Protein AF-A0A2D4L3D6-F1 (afdb_monomer)

Radius of gyration: 31.42 Å; Cα contacts (8 Å, |Δi|>4): 115; chains: 1; bounding box: 73×52×78 Å

pLDDT: mean 76.71, std 18.35, range [36.59, 97.62]

Secondary structure (DSSP, 8-state):
-PBP--SSS---SBPPTTSSS-TTTGGG-TTSSEEE---B-TTT-PBP-SEEEPPSSTT-----HHHHHHHHHHHHHHHHHS---HHHHHHHHHHHHHHTTT--S----------------------------GGGS----S-------------TTTTTT---HHHHHHHT-

Solvent-accessible surface area (backbone atoms only — not comparable to full-atom values): 11563 Å² total; per-residue (Å²): 131,60,54,19,68,51,84,93,53,93,39,85,48,55,36,41,90,99,47,63,29,16,75,88,52,32,74,77,42,86,85,45,67,46,40,66,14,66,50,61,40,90,89,75,68,46,61,42,84,49,48,7,60,55,59,94,56,92,83,64,88,29,43,18,75,70,54,40,53,49,48,52,54,53,53,54,54,50,57,62,66,75,54,83,46,68,64,62,58,48,49,53,52,52,52,54,55,57,69,58,70,80,64,82,83,82,82,85,86,85,84,88,84,91,83,82,91,79,88,80,84,88,86,90,78,95,67,96,66,80,82,81,56,84,79,76,75,68,78,74,77,93,77,80,82,70,83,73,75,80,74,85,70,72,63,90,60,79,57,70,91,66,73,52,75,68,57,51,58,63,75,75,109

Sequence (173 aa):
TLSCAFAHRPCSQPRLEGLEFCIKHILEDRNAPFKQCSYISTKNGRRCPNAAPKPEKKDGVSFCAEHARRNVLALQAQMKKSNPSPVRESLLCQLSSYAKTEQGSQTAENNRSEGSRILDEESWSDEDQEPLTVDQTWRGDPDSEADSIDSDQEDPLKHAGVYTAEEVALIMR

Mean predicted aligned error: 20.91 Å

InterPro domains:
  IPR025927 KANL2-like, probable zinc-finger domain [PF13891] (4-68)
  IPR026316 KAT8 regulatory NSL complex subunit 2 [PTHR13453] (88-173)

Organism: NCBI:txid1970185

Structure (mmCIF, N/CA/C/O backbone):
data_AF-A0A2D4L3D6-F1
#
_entry.id   AF-A0A2D4L3D6-F1
#
loop_
_atom_site.group_PDB
_atom_site.id
_atom_site.type_symbol
_atom_site.label_atom_id
_atom_site.label_alt_id
_atom_site.label_comp_id
_atom_site.label_asym_id
_atom_site.label_entity_id
_atom_site.label_seq_id
_atom_site.pdbx_PDB_ins_code
_atom_site.Cartn_x
_atom_site.Cartn_y
_atom_site.Cartn_z
_atom_site.occupancy
_atom_site.B_iso_or_equiv
_atom_site.auth_seq_id
_atom_site.auth_comp_id
_atom_site.auth_asym_id
_atom_site.auth_atom_id
_atom_site.pdbx_PDB_model_num
ATOM 1 N N . THR A 1 1 ? 8.789 -17.225 -12.036 1.00 68.00 1 THR A N 1
ATOM 2 C CA . THR A 1 1 ? 8.223 -15.858 -12.057 1.00 68.00 1 THR A CA 1
ATOM 3 C C . THR A 1 1 ? 9.202 -14.938 -12.761 1.00 68.00 1 THR A C 1
ATOM 5 O O . THR A 1 1 ? 10.399 -15.072 -12.545 1.00 68.00 1 THR A O 1
ATOM 8 N N . LEU A 1 2 ? 8.730 -14.070 -13.658 1.00 89.19 2 LEU A N 1
ATOM 9 C CA . LEU A 1 2 ? 9.593 -13.123 -14.379 1.00 89.19 2 LEU A CA 1
ATOM 10 C C . LEU A 1 2 ? 10.055 -11.990 -13.443 1.00 89.19 2 LEU A C 1
ATOM 12 O O . LEU A 1 2 ? 9.326 -11.607 -12.525 1.00 89.19 2 LEU A O 1
ATOM 16 N N . SER A 1 3 ? 11.260 -11.460 -13.669 1.00 94.88 3 SER A N 1
ATOM 17 C CA . SER A 1 3 ? 11.852 -10.365 -12.887 1.00 94.88 3 SER A CA 1
ATOM 18 C C . SER A 1 3 ? 11.413 -8.988 -13.391 1.00 94.88 3 SER A C 1
ATOM 20 O O . SER A 1 3 ? 11.169 -8.791 -14.580 1.00 94.88 3 SER A O 1
ATOM 22 N N . CYS A 1 4 ? 11.298 -8.020 -12.485 1.00 96.44 4 CYS A N 1
ATOM 23 C CA . CYS A 1 4 ? 10.856 -6.651 -12.763 1.00 96.44 4 CYS A CA 1
ATOM 24 C C . CYS A 1 4 ? 11.637 -5.962 -13.903 1.00 96.44 4 CYS A C 1
ATOM 26 O O . CYS A 1 4 ? 12.862 -5.868 -13.855 1.00 96.44 4 CYS A O 1
ATOM 28 N N . ALA A 1 5 ? 10.923 -5.368 -14.865 1.00 95.00 5 ALA A N 1
ATOM 29 C CA . ALA A 1 5 ? 11.475 -4.670 -16.033 1.00 95.00 5 ALA A CA 1
ATOM 30 C C . ALA A 1 5 ? 11.951 -3.223 -15.756 1.00 95.00 5 ALA A C 1
ATOM 32 O O . ALA A 1 5 ? 11.823 -2.341 -16.603 1.00 95.00 5 ALA A O 1
ATOM 33 N N . PHE A 1 6 ? 12.469 -2.931 -14.559 1.00 95.31 6 PHE A N 1
ATOM 34 C CA . PHE A 1 6 ? 12.881 -1.564 -14.216 1.00 95.31 6 PHE A CA 1
ATOM 35 C C . PHE A 1 6 ? 14.175 -1.175 -14.951 1.00 95.31 6 PHE A C 1
ATOM 37 O O . PHE A 1 6 ? 15.199 -1.835 -14.796 1.00 95.31 6 PHE A O 1
ATOM 44 N N . ALA A 1 7 ? 14.130 -0.100 -15.744 1.00 91.06 7 ALA A N 1
ATOM 45 C CA . ALA A 1 7 ? 15.203 0.251 -16.680 1.00 91.06 7 ALA A CA 1
ATOM 46 C C . ALA A 1 7 ? 16.418 0.931 -16.026 1.00 91.06 7 ALA A C 1
ATOM 48 O O . ALA A 1 7 ? 17.540 0.770 -16.499 1.00 91.06 7 ALA A O 1
ATOM 49 N N . HIS A 1 8 ? 16.225 1.687 -14.938 1.00 91.44 8 HIS A N 1
ATOM 50 C CA . HIS A 1 8 ? 17.324 2.448 -14.330 1.00 91.44 8 HIS A CA 1
ATOM 51 C C . HIS A 1 8 ? 18.315 1.563 -13.571 1.00 91.44 8 HIS A C 1
ATOM 53 O O . HIS A 1 8 ? 19.502 1.886 -13.518 1.00 91.44 8 HIS A O 1
ATOM 59 N N . ARG A 1 9 ? 17.840 0.477 -12.947 1.00 93.44 9 ARG A N 1
ATOM 60 C CA . ARG A 1 9 ? 18.672 -0.503 -12.235 1.00 93.44 9 ARG A CA 1
ATOM 61 C C . ARG A 1 9 ? 18.044 -1.897 -12.282 1.00 93.44 9 ARG A C 1
ATOM 63 O O . ARG A 1 9 ? 16.824 -2.001 -12.162 1.00 93.44 9 ARG A O 1
ATOM 70 N N . PRO A 1 10 ? 18.854 -2.968 -12.364 1.00 92.31 10 PRO A N 1
ATOM 71 C CA . PRO A 1 10 ? 18.331 -4.327 -12.361 1.00 92.31 10 PRO A CA 1
ATOM 72 C C . PRO A 1 10 ? 17.581 -4.608 -11.054 1.00 92.31 10 PRO A C 1
ATOM 74 O O . PRO A 1 10 ? 18.107 -4.412 -9.958 1.00 92.31 10 PRO A O 1
ATOM 77 N N . CYS A 1 11 ? 16.338 -5.073 -11.175 1.00 95.62 11 CYS A N 1
ATOM 78 C CA . CYS A 1 11 ? 15.488 -5.426 -10.047 1.00 95.62 11 CYS A CA 1
ATOM 79 C C . CYS A 1 11 ? 15.115 -6.911 -10.127 1.00 95.62 11 CYS A C 1
ATOM 81 O O . CYS A 1 11 ? 14.404 -7.334 -11.032 1.00 95.62 11 CYS A O 1
ATOM 83 N N . SER A 1 12 ? 15.568 -7.705 -9.155 1.00 95.25 12 SER A N 1
ATOM 84 C CA . SER A 1 12 ? 15.294 -9.149 -9.073 1.00 95.25 12 SER A CA 1
ATOM 85 C C . SER A 1 12 ? 13.926 -9.492 -8.473 1.00 95.25 12 SER A C 1
ATOM 87 O O . SER A 1 12 ? 13.588 -10.664 -8.337 1.00 95.25 12 SER A O 1
ATOM 89 N N . GLN A 1 13 ? 13.131 -8.486 -8.096 1.00 96.00 13 GLN A N 1
ATOM 90 C CA . GLN A 1 13 ? 11.808 -8.707 -7.515 1.00 96.00 13 GLN A CA 1
ATOM 91 C C . GLN A 1 13 ? 10.841 -9.280 -8.557 1.00 96.00 13 GLN A C 1
ATOM 93 O O . GLN A 1 13 ? 10.914 -8.891 -9.729 1.00 96.00 13 GLN A O 1
ATOM 98 N N . PRO A 1 14 ? 9.916 -10.161 -8.141 1.00 96.19 14 PRO A N 1
ATOM 99 C CA . PRO A 1 14 ? 8.944 -10.746 -9.048 1.00 96.19 14 PRO A CA 1
ATOM 100 C C . PRO A 1 14 ? 8.000 -9.673 -9.596 1.00 96.19 14 PRO A C 1
ATOM 102 O O . PRO A 1 14 ? 7.611 -8.736 -8.889 1.00 96.19 14 PRO A O 1
ATOM 105 N N . ARG A 1 15 ? 7.633 -9.826 -10.867 1.00 95.62 15 ARG A N 1
ATOM 106 C CA . ARG A 1 15 ? 6.566 -9.045 -11.494 1.00 95.62 15 ARG A CA 1
ATOM 107 C C . ARG A 1 15 ? 5.217 -9.340 -10.848 1.00 95.62 15 ARG A C 1
ATOM 109 O O . ARG A 1 15 ? 4.973 -10.458 -10.393 1.00 95.62 15 ARG A O 1
ATOM 116 N N . LEU A 1 16 ? 4.354 -8.329 -10.829 1.00 93.56 16 LEU A N 1
ATOM 117 C CA . LEU A 1 16 ? 2.936 -8.527 -10.552 1.00 93.56 16 LEU A CA 1
ATOM 118 C C . LEU A 1 16 ? 2.273 -9.238 -11.739 1.00 93.56 16 LEU A C 1
ATOM 120 O O . LEU A 1 16 ? 2.719 -9.118 -12.878 1.00 93.56 16 LEU A O 1
ATOM 124 N N . GLU A 1 17 ? 1.221 -9.999 -11.468 1.00 92.50 17 GLU A N 1
ATOM 125 C CA . GLU A 1 17 ? 0.523 -10.766 -12.497 1.00 92.50 17 GLU A CA 1
ATOM 126 C C . GLU A 1 17 ? -0.074 -9.841 -13.569 1.00 92.50 17 GLU A C 1
ATOM 128 O O . GLU A 1 17 ? -0.713 -8.838 -13.251 1.00 92.50 17 GLU A O 1
ATOM 133 N N . GLY A 1 18 ? 0.200 -10.143 -14.843 1.00 91.62 18 GLY A N 1
ATOM 134 C CA . GLY A 1 18 ? -0.220 -9.323 -15.985 1.00 91.62 18 GLY A CA 1
ATOM 135 C C . GLY A 1 18 ? 0.500 -7.974 -16.140 1.00 91.62 18 GLY A C 1
ATOM 136 O O . GLY A 1 18 ? 0.107 -7.193 -17.003 1.00 91.62 18 GLY A O 1
ATOM 137 N N . LEU A 1 19 ? 1.529 -7.679 -15.333 1.00 93.31 19 LEU A N 1
ATOM 138 C CA . LEU A 1 19 ? 2.258 -6.402 -15.341 1.00 93.31 19 LEU A CA 1
ATOM 139 C C . LEU A 1 19 ? 3.775 -6.627 -15.467 1.00 93.31 19 LEU A C 1
ATOM 141 O O . LEU A 1 19 ? 4.314 -7.657 -15.070 1.00 93.31 19 LEU A O 1
ATOM 145 N N . GLU A 1 20 ? 4.499 -5.627 -15.971 1.00 94.25 20 GLU A N 1
ATOM 146 C CA . GLU A 1 20 ? 5.943 -5.743 -16.247 1.00 94.25 20 GLU A CA 1
ATOM 147 C C . GLU A 1 20 ? 6.841 -5.420 -15.036 1.00 94.25 20 GLU A C 1
ATOM 149 O O . GLU A 1 20 ? 8.052 -5.668 -15.043 1.00 94.25 20 GLU A O 1
ATOM 154 N N . PHE A 1 21 ? 6.256 -4.890 -13.961 1.00 96.00 21 PHE A N 1
ATOM 155 C CA . PHE A 1 21 ? 6.982 -4.347 -12.814 1.00 96.00 21 PHE A CA 1
ATOM 156 C C . PHE A 1 21 ? 6.588 -5.031 -11.502 1.00 96.00 21 PHE A C 1
ATOM 158 O O . PHE A 1 21 ? 5.491 -5.568 -11.346 1.00 96.00 21 PHE A O 1
ATOM 165 N N . CYS A 1 22 ? 7.496 -5.005 -10.527 1.00 96.00 22 CYS A N 1
ATOM 166 C CA . CYS A 1 22 ? 7.195 -5.406 -9.155 1.00 96.00 22 CYS A CA 1
ATOM 167 C C . CYS A 1 22 ? 6.418 -4.306 -8.416 1.00 96.00 22 CYS A C 1
ATOM 169 O O . CYS A 1 22 ? 6.401 -3.150 -8.836 1.00 96.00 22 CYS A O 1
ATOM 171 N N . ILE A 1 23 ? 5.864 -4.622 -7.241 1.00 95.25 23 ILE A N 1
ATOM 172 C CA . ILE A 1 23 ? 5.090 -3.667 -6.423 1.00 95.25 23 ILE A CA 1
ATOM 173 C C . ILE A 1 23 ? 5.843 -2.368 -6.071 1.00 95.25 23 ILE A C 1
ATOM 175 O O . ILE A 1 23 ? 5.217 -1.334 -5.855 1.00 95.25 23 ILE A O 1
ATOM 179 N N . LYS A 1 24 ? 7.183 -2.395 -6.020 1.00 95.31 24 LYS A N 1
ATOM 180 C CA . LYS A 1 24 ? 8.004 -1.205 -5.734 1.00 95.31 24 LYS A CA 1
ATOM 181 C C . LYS A 1 24 ? 8.127 -0.266 -6.934 1.00 95.31 24 LYS A C 1
ATOM 183 O O . LYS A 1 24 ? 8.186 0.940 -6.737 1.00 95.31 24 LYS A O 1
ATOM 188 N N . HIS A 1 25 ? 8.166 -0.814 -8.147 1.00 96.38 25 HIS A N 1
ATOM 189 C CA . HIS A 1 25 ? 8.366 -0.049 -9.383 1.00 96.38 25 HIS A CA 1
ATOM 190 C C . HIS A 1 25 ? 7.088 0.104 -10.210 1.00 96.38 25 HIS A C 1
ATOM 192 O O . HIS A 1 25 ? 7.112 0.745 -11.252 1.00 96.38 25 HIS A O 1
ATOM 198 N N . ILE A 1 26 ? 5.957 -0.437 -9.754 1.00 96.00 26 ILE A N 1
ATOM 199 C CA . ILE A 1 26 ? 4.701 -0.406 -10.511 1.00 96.00 26 ILE A CA 1
ATOM 200 C C . ILE A 1 26 ? 4.170 1.009 -10.780 1.00 96.00 26 ILE A C 1
ATOM 202 O O . ILE A 1 26 ? 3.359 1.197 -11.675 1.00 96.00 26 ILE A O 1
ATOM 206 N N . LEU A 1 27 ? 4.631 2.013 -10.028 1.00 95.44 27 LEU A N 1
ATOM 207 C CA . LEU A 1 27 ? 4.266 3.415 -10.254 1.00 95.44 27 LEU A CA 1
ATOM 208 C C . LEU A 1 27 ? 4.949 4.038 -11.481 1.00 95.44 27 LEU A C 1
ATOM 210 O O . LEU A 1 27 ? 4.517 5.103 -11.915 1.00 95.44 27 LEU A O 1
ATOM 214 N N . GLU A 1 28 ? 5.972 3.389 -12.042 1.00 93.69 28 GLU A N 1
ATOM 215 C CA . GLU A 1 28 ? 6.592 3.804 -13.308 1.00 93.69 28 GLU A CA 1
ATOM 216 C C . GLU A 1 28 ? 5.709 3.462 -14.516 1.00 93.69 28 GLU A C 1
ATOM 218 O O . GLU A 1 28 ? 5.768 4.122 -15.555 1.00 93.69 28 GLU A O 1
ATOM 223 N N . ASP A 1 29 ? 4.852 2.448 -14.377 1.00 93.38 29 ASP A N 1
ATOM 224 C CA . ASP A 1 29 ? 3.900 2.061 -15.406 1.00 93.38 29 ASP A CA 1
ATOM 225 C C . ASP A 1 29 ? 2.646 2.940 -15.339 1.00 93.38 29 ASP A C 1
ATOM 227 O O . ASP A 1 29 ? 1.807 2.828 -14.441 1.00 93.38 29 ASP A O 1
ATOM 231 N N . ARG A 1 30 ? 2.489 3.814 -16.336 1.00 89.62 30 ARG A N 1
ATOM 232 C CA . ARG A 1 30 ? 1.319 4.698 -16.453 1.00 89.62 30 ARG A CA 1
ATOM 233 C C . ARG A 1 30 ? 0.017 3.935 -16.700 1.00 89.62 30 ARG A C 1
ATOM 235 O O . ARG A 1 30 ? -1.048 4.433 -16.323 1.00 89.62 30 ARG A O 1
ATOM 242 N N . ASN A 1 31 ? 0.102 2.757 -17.312 1.00 90.38 31 ASN A N 1
ATOM 243 C CA . ASN A 1 31 ? -1.047 1.922 -17.646 1.00 90.38 31 ASN A CA 1
ATOM 244 C C . ASN A 1 31 ? -1.424 0.981 -16.501 1.00 90.38 31 ASN A C 1
ATOM 246 O O . ASN A 1 31 ? -2.539 0.459 -16.484 1.00 90.38 31 ASN A O 1
ATOM 250 N N . ALA A 1 32 ? -0.542 0.797 -15.515 1.00 92.12 32 ALA A N 1
ATOM 251 C CA . ALA A 1 32 ? -0.840 -0.061 -14.386 1.00 92.12 32 ALA A CA 1
ATOM 252 C C . ALA A 1 32 ? -2.046 0.464 -13.577 1.00 92.12 32 ALA A C 1
ATOM 254 O O . ALA A 1 32 ? -2.213 1.680 -13.353 1.00 92.12 32 ALA A O 1
ATOM 255 N N . PRO A 1 33 ? -2.881 -0.447 -13.044 1.00 92.50 33 PRO A N 1
ATOM 256 C CA . PRO A 1 33 ? -4.003 -0.115 -12.175 1.00 92.50 33 PRO A CA 1
ATOM 257 C C . PRO A 1 33 ? -3.526 0.245 -10.756 1.00 92.50 33 PRO A C 1
ATOM 259 O O . PRO A 1 33 ? -4.116 -0.165 -9.764 1.00 92.50 33 PRO A O 1
ATOM 262 N N . PHE A 1 34 ? -2.447 1.018 -10.634 1.00 94.25 34 PHE A N 1
ATOM 263 C CA . PHE A 1 34 ? -1.874 1.464 -9.371 1.00 94.25 34 PHE A CA 1
ATOM 264 C C . PHE A 1 34 ? -1.692 2.984 -9.371 1.00 94.25 34 PHE A C 1
ATOM 266 O O . PHE A 1 34 ? -1.452 3.608 -10.405 1.00 94.25 34 PHE A O 1
ATOM 273 N N . LYS A 1 35 ? -1.851 3.598 -8.199 1.00 94.62 35 LYS A N 1
ATOM 274 C CA . LYS A 1 35 ? -1.540 5.010 -7.935 1.00 94.62 35 LYS A CA 1
ATOM 275 C C . LYS A 1 35 ? -0.808 5.141 -6.603 1.00 94.62 35 LYS A C 1
ATOM 277 O O . LYS A 1 35 ? -0.806 4.211 -5.803 1.00 94.62 35 LYS A O 1
ATOM 282 N N . GLN A 1 36 ? -0.170 6.279 -6.346 1.00 95.69 36 GLN A N 1
ATOM 283 C CA . GLN A 1 36 ? 0.488 6.508 -5.060 1.00 95.69 36 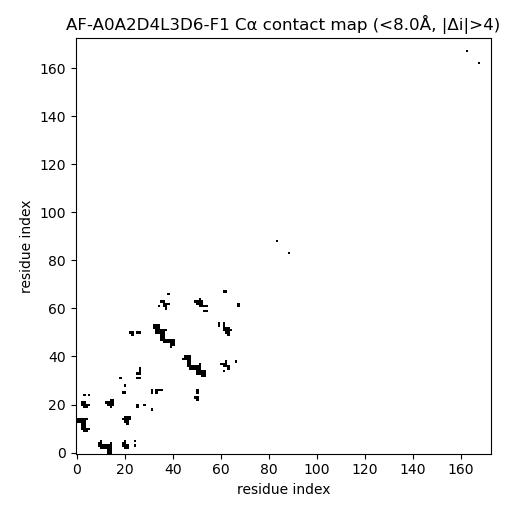GLN A CA 1
ATOM 284 C C . GLN A 1 36 ? -0.528 6.434 -3.905 1.00 95.69 36 GLN A C 1
ATOM 286 O O . GLN A 1 36 ? -1.645 6.952 -3.998 1.00 95.69 36 GLN A O 1
ATOM 291 N N . CYS A 1 37 ? -0.135 5.795 -2.805 1.00 96.62 37 CYS A 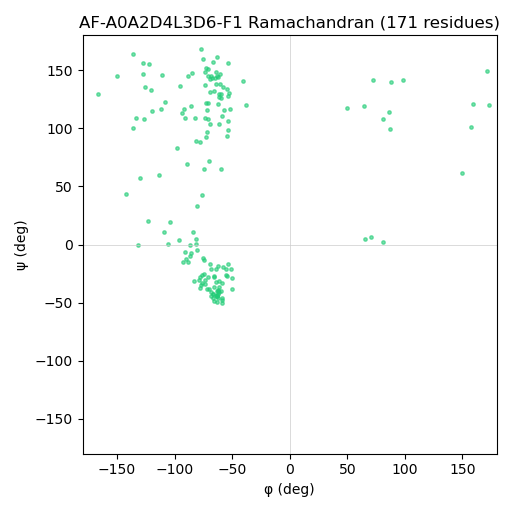N 1
ATOM 292 C CA . CYS A 1 37 ? -0.934 5.692 -1.593 1.00 96.62 37 CYS A CA 1
ATOM 293 C C . CYS A 1 37 ? -1.375 7.072 -1.084 1.00 96.62 37 CYS A C 1
ATOM 295 O O . CYS A 1 37 ? -0.584 8.007 -0.967 1.00 96.62 37 CYS A O 1
ATOM 297 N N . SER A 1 38 ? -2.658 7.181 -0.736 1.00 95.56 38 SER A N 1
ATOM 298 C CA . SER A 1 38 ? -3.272 8.436 -0.289 1.00 95.56 38 SER A CA 1
ATOM 299 C C . SER A 1 38 ? -3.004 8.770 1.185 1.00 95.56 38 SER A C 1
ATOM 301 O O . SER A 1 38 ? -3.385 9.843 1.643 1.00 95.56 38 SER A O 1
ATOM 303 N N . TYR A 1 39 ? -2.348 7.881 1.939 1.00 96.38 39 TYR A N 1
ATOM 304 C CA . TYR A 1 39 ? -1.999 8.139 3.337 1.00 96.38 39 TYR A CA 1
ATOM 305 C C . TYR A 1 39 ? -0.980 9.277 3.460 1.00 96.38 39 TYR A C 1
ATOM 307 O O . TYR A 1 39 ? 0.056 9.257 2.792 1.00 96.38 39 TYR A O 1
ATOM 315 N N . ILE A 1 40 ? -1.251 10.220 4.363 1.00 96.50 40 ILE A N 1
ATOM 316 C CA . ILE A 1 40 ? -0.348 11.304 4.750 1.00 96.50 40 ILE A CA 1
ATOM 317 C C . ILE A 1 40 ? 0.153 11.015 6.163 1.00 96.50 40 ILE A C 1
ATOM 319 O O . ILE A 1 40 ? -0.640 10.855 7.091 1.00 96.50 40 ILE A O 1
ATOM 323 N N . SER A 1 41 ? 1.471 10.935 6.326 1.00 95.31 41 SER A N 1
ATOM 324 C CA . SER A 1 41 ? 2.084 10.699 7.632 1.00 95.31 41 SER A CA 1
ATOM 325 C C . SER A 1 41 ? 1.902 11.908 8.541 1.00 95.31 41 SER A C 1
ATOM 327 O 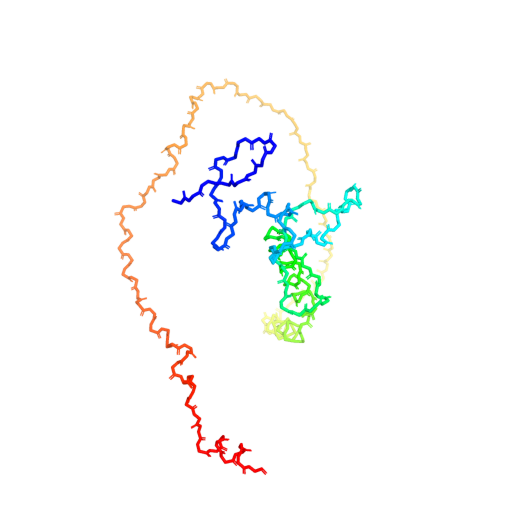O . SER A 1 41 ? 2.234 13.032 8.173 1.00 95.31 41 SER A O 1
ATOM 329 N N . THR A 1 42 ? 1.445 11.667 9.767 1.00 94.50 42 THR A N 1
ATOM 330 C CA . THR A 1 42 ? 1.312 12.707 10.798 1.00 94.50 42 THR A CA 1
ATOM 331 C C . THR A 1 42 ? 2.662 13.225 11.287 1.00 94.50 42 THR A C 1
ATOM 333 O O . THR A 1 42 ? 2.739 14.331 11.806 1.00 94.50 42 THR A O 1
ATOM 336 N N . LYS A 1 43 ? 3.739 12.449 11.101 1.00 94.38 43 LYS A N 1
ATOM 337 C CA . LYS A 1 43 ? 5.085 12.815 11.563 1.00 94.38 43 LYS A CA 1
ATOM 338 C C . LYS A 1 43 ? 5.762 13.844 10.664 1.00 94.38 43 LYS A C 1
ATOM 340 O O . LYS A 1 43 ? 6.511 14.677 11.150 1.00 94.38 43 LYS A O 1
ATOM 345 N N . ASN A 1 44 ? 5.562 13.744 9.350 1.00 95.06 44 ASN A N 1
ATOM 346 C CA . ASN A 1 44 ? 6.296 14.555 8.372 1.00 95.06 44 ASN A CA 1
ATOM 347 C C . ASN A 1 44 ? 5.402 15.223 7.315 1.00 95.06 44 ASN A C 1
ATOM 349 O O . ASN A 1 44 ? 5.925 15.881 6.421 1.00 95.06 44 ASN A O 1
ATOM 353 N N . GLY A 1 45 ? 4.081 15.021 7.365 1.00 95.62 45 GLY A N 1
ATOM 354 C CA . GLY A 1 45 ? 3.122 15.576 6.406 1.00 95.62 45 GLY A CA 1
ATOM 355 C C . GLY A 1 45 ? 3.268 15.051 4.974 1.00 95.62 45 GLY A C 1
ATOM 356 O O . GLY A 1 45 ? 2.578 15.525 4.074 1.00 95.62 45 GLY A O 1
ATOM 357 N N . ARG A 1 46 ? 4.158 14.082 4.720 1.00 96.88 46 ARG A N 1
ATOM 358 C CA . ARG A 1 46 ? 4.402 13.552 3.374 1.00 96.88 46 ARG A CA 1
ATOM 359 C C . ARG A 1 46 ? 3.463 12.395 3.068 1.00 96.88 46 ARG A C 1
ATOM 361 O O . ARG A 1 46 ? 3.144 11.575 3.934 1.00 96.88 46 ARG A O 1
ATOM 368 N N . ARG A 1 47 ? 3.057 12.315 1.798 1.00 96.81 47 ARG A N 1
ATOM 369 C CA . ARG A 1 47 ? 2.315 11.166 1.274 1.00 96.81 47 ARG A CA 1
ATOM 370 C C . ARG A 1 47 ? 3.194 9.926 1.256 1.00 96.81 47 ARG A C 1
ATOM 372 O O . ARG A 1 47 ? 4.387 9.994 0.958 1.00 96.81 47 ARG A O 1
ATOM 379 N N . CYS A 1 48 ? 2.585 8.788 1.554 1.00 96.69 48 CYS A N 1
ATOM 380 C CA . CYS A 1 48 ? 3.244 7.497 1.469 1.00 96.69 48 CYS A CA 1
ATOM 381 C C . CYS A 1 48 ? 3.714 7.246 0.020 1.00 96.69 48 CYS A C 1
ATOM 383 O O . CYS A 1 48 ? 2.918 7.396 -0.905 1.00 96.69 48 CYS A O 1
ATOM 385 N N . PRO A 1 49 ? 4.983 6.869 -0.212 1.00 96.50 49 PRO A N 1
ATOM 386 C CA . PRO A 1 49 ? 5.504 6.635 -1.562 1.00 96.50 49 PRO A CA 1
ATOM 387 C C . PRO A 1 49 ? 5.034 5.306 -2.177 1.00 96.50 49 PRO A C 1
ATOM 389 O O . PRO A 1 49 ? 5.221 5.086 -3.365 1.00 96.50 49 PRO A O 1
ATOM 392 N N . ASN A 1 50 ? 4.431 4.413 -1.387 1.00 97.31 50 ASN A N 1
ATOM 393 C CA . ASN A 1 50 ? 4.070 3.073 -1.845 1.00 97.31 50 ASN A CA 1
ATOM 394 C C . ASN A 1 50 ? 2.882 3.087 -2.812 1.00 97.31 50 ASN A C 1
ATOM 396 O O . ASN A 1 50 ? 1.979 3.919 -2.703 1.00 97.31 50 ASN A O 1
ATOM 400 N N . ALA A 1 51 ? 2.847 2.097 -3.702 1.00 97.00 51 ALA A N 1
ATOM 401 C CA . ALA A 1 51 ? 1.740 1.880 -4.616 1.00 97.00 51 ALA A CA 1
ATOM 402 C C . ALA A 1 51 ? 0.472 1.398 -3.892 1.00 97.00 51 ALA A C 1
ATOM 404 O O . ALA A 1 51 ? 0.523 0.604 -2.949 1.00 97.00 51 ALA A O 1
ATOM 405 N N . ALA A 1 52 ? -0.673 1.879 -4.359 1.00 95.88 52 ALA A N 1
ATOM 406 C CA . ALA A 1 52 ? -2.009 1.494 -3.942 1.00 95.88 52 ALA A CA 1
ATOM 407 C C . ALA A 1 52 ? -2.820 1.076 -5.181 1.00 95.88 52 ALA A C 1
ATOM 409 O O . ALA A 1 52 ? -2.762 1.787 -6.189 1.00 95.88 52 ALA A O 1
ATOM 410 N N . PRO A 1 53 ? -3.574 -0.036 -5.131 1.00 93.56 53 PRO A N 1
ATOM 411 C CA . PRO A 1 53 ? -4.454 -0.433 -6.227 1.00 93.56 53 PRO A CA 1
ATOM 412 C C . PRO A 1 53 ? -5.479 0.667 -6.526 1.00 93.56 53 PRO A C 1
ATOM 414 O O . PRO A 1 53 ? -6.065 1.249 -5.606 1.00 93.56 53 PRO A O 1
ATOM 417 N N . LYS A 1 54 ? -5.694 0.974 -7.806 1.00 89.25 54 LYS A N 1
ATOM 418 C CA . LYS A 1 54 ? -6.773 1.861 -8.243 1.00 89.25 54 LYS A CA 1
ATOM 419 C C . LYS A 1 54 ? -8.098 1.110 -8.053 1.00 89.25 54 LYS A C 1
ATOM 421 O O . LYS A 1 54 ? -8.253 0.038 -8.630 1.00 89.25 54 LYS A O 1
ATOM 426 N N . PRO A 1 55 ? -9.048 1.636 -7.266 1.00 79.44 55 PRO A N 1
ATOM 427 C CA . PRO A 1 55 ? -10.397 1.086 -7.255 1.00 79.44 55 PRO A CA 1
ATOM 428 C C . PRO A 1 55 ? -11.031 1.265 -8.642 1.00 79.44 55 PRO A C 1
ATOM 430 O O . PRO A 1 55 ? -10.807 2.291 -9.283 1.00 79.44 55 PRO A O 1
ATOM 433 N N . GLU A 1 56 ? -11.857 0.313 -9.087 1.00 74.38 56 GLU A N 1
ATOM 434 C CA . GLU A 1 56 ? -12.654 0.446 -10.326 1.00 74.38 56 GLU A CA 1
ATOM 435 C C . GLU A 1 56 ? -13.516 1.721 -10.333 1.00 74.38 56 GLU A C 1
ATOM 437 O O . GLU A 1 56 ? -13.811 2.289 -11.382 1.00 74.38 56 GLU A O 1
ATOM 442 N N . LYS A 1 57 ? -13.888 2.216 -9.145 1.00 77.62 57 LYS A N 1
ATOM 443 C CA . LYS A 1 57 ? -14.627 3.469 -8.971 1.00 77.62 57 LYS A CA 1
ATOM 444 C C . LYS A 1 57 ? -13.657 4.655 -8.920 1.00 77.62 57 LYS A C 1
ATOM 446 O O . LYS A 1 57 ? -12.819 4.756 -8.024 1.00 77.62 57 LYS 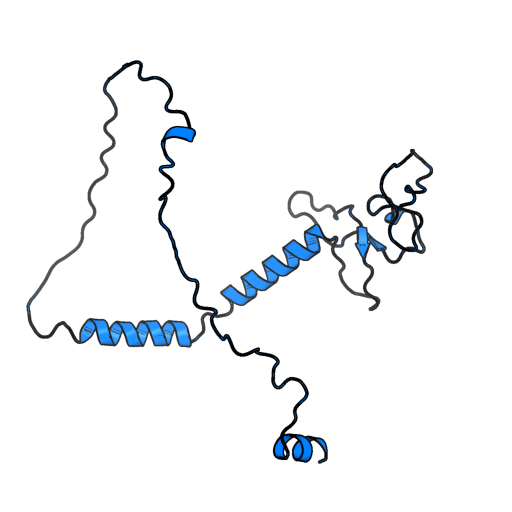A O 1
ATOM 451 N N . LYS A 1 58 ? -13.828 5.565 -9.881 1.00 64.75 58 LYS A N 1
ATOM 452 C CA . LYS A 1 58 ? -12.909 6.637 -10.305 1.00 64.75 58 LYS A CA 1
ATOM 453 C C . LYS A 1 58 ? -12.328 7.537 -9.196 1.00 64.75 58 LYS A C 1
ATOM 455 O O . LYS A 1 58 ? -11.186 7.964 -9.336 1.00 64.75 58 LYS A O 1
ATOM 460 N N . ASP A 1 59 ? -13.020 7.748 -8.074 1.00 63.69 59 ASP A N 1
ATOM 461 C CA . ASP A 1 59 ? -12.647 8.788 -7.092 1.00 63.69 59 ASP A CA 1
ATOM 462 C C . ASP A 1 59 ? -12.395 8.279 -5.658 1.00 63.69 59 ASP A C 1
ATOM 464 O O . ASP A 1 59 ? -12.395 9.041 -4.692 1.00 63.69 59 ASP A O 1
ATOM 468 N N . GLY A 1 60 ? -12.123 6.981 -5.494 1.00 76.69 60 GLY A N 1
ATOM 469 C CA . GLY A 1 60 ? -11.816 6.407 -4.180 1.00 76.69 60 GLY A CA 1
ATOM 470 C C . GLY A 1 60 ? -10.417 6.763 -3.652 1.00 76.69 60 GLY A C 1
ATOM 471 O O . GLY A 1 60 ? -9.413 6.677 -4.375 1.00 76.69 60 GLY A O 1
ATOM 472 N N . VAL A 1 61 ? -10.335 7.097 -2.360 1.00 88.81 61 VAL A N 1
ATOM 473 C CA . VAL A 1 61 ? -9.083 7.092 -1.584 1.00 88.81 61 VAL A CA 1
ATOM 474 C C . VAL A 1 61 ? -8.524 5.670 -1.600 1.00 88.81 61 VAL A C 1
ATOM 476 O O . VAL A 1 61 ? -9.222 4.724 -1.248 1.00 88.81 61 VAL A O 1
ATOM 479 N N . SER A 1 62 ? -7.269 5.507 -2.017 1.00 93.25 62 SER A N 1
ATOM 480 C CA . SER A 1 62 ? -6.624 4.193 -2.102 1.00 93.25 62 SER A CA 1
ATOM 481 C C . SER A 1 62 ? -5.389 4.146 -1.216 1.00 93.25 62 SER A C 1
ATOM 483 O O . SER A 1 62 ? -4.527 5.033 -1.275 1.00 93.25 62 SER A O 1
ATOM 485 N N . PHE A 1 63 ? -5.265 3.079 -0.439 1.00 96.00 63 PHE A N 1
ATOM 486 C CA . PHE A 1 63 ? -4.141 2.863 0.460 1.00 96.00 63 PHE A CA 1
ATOM 487 C C . PHE A 1 63 ? -3.272 1.700 -0.025 1.00 96.00 63 PHE A C 1
ATOM 489 O O . PHE A 1 63 ? -3.775 0.732 -0.589 1.00 96.00 63 PHE A O 1
ATOM 496 N N . CYS A 1 64 ? -1.957 1.786 0.195 1.00 96.88 64 CYS A N 1
ATOM 497 C CA . CYS A 1 64 ? -1.079 0.627 0.031 1.00 96.88 64 CYS A CA 1
ATOM 498 C C . CYS A 1 64 ? -1.465 -0.461 1.045 1.00 96.88 64 CYS A C 1
ATOM 500 O O . CYS A 1 64 ? -2.088 -0.150 2.059 1.00 96.88 64 CYS A O 1
ATOM 502 N N . ALA A 1 65 ? -1.064 -1.715 0.821 1.00 95.94 65 ALA A N 1
ATOM 503 C CA . ALA A 1 65 ? -1.464 -2.851 1.666 1.00 95.94 65 ALA A CA 1
ATOM 504 C C . ALA A 1 65 ? -1.257 -2.604 3.175 1.00 95.94 65 ALA A C 1
ATOM 506 O O . ALA A 1 65 ? -2.087 -2.960 4.007 1.00 95.94 65 ALA A O 1
ATOM 507 N N . GLU A 1 66 ? -0.166 -1.934 3.539 1.00 97.19 66 GLU A N 1
ATOM 508 C CA . GLU A 1 66 ? 0.130 -1.565 4.921 1.00 97.19 66 GLU A CA 1
ATOM 509 C C . GLU A 1 66 ? -0.875 -0.551 5.494 1.00 97.19 66 GLU A C 1
ATOM 511 O O . GLU A 1 66 ? -1.429 -0.763 6.573 1.00 97.19 66 GLU A O 1
ATOM 516 N N . HIS A 1 67 ? -1.153 0.531 4.764 1.00 97.62 67 HIS A N 1
ATOM 517 C CA . HIS A 1 67 ? -2.087 1.566 5.210 1.00 97.62 67 HIS A CA 1
ATOM 518 C C . HIS A 1 67 ? -3.552 1.148 5.085 1.00 97.62 67 HIS A C 1
ATOM 520 O O . HIS A 1 67 ? -4.365 1.614 5.875 1.00 97.62 67 HIS A O 1
ATOM 526 N N . ALA A 1 68 ? -3.881 0.236 4.170 1.00 96.06 68 ALA A N 1
ATOM 527 C CA . ALA A 1 68 ? -5.198 -0.381 4.093 1.00 96.06 68 ALA A CA 1
ATOM 528 C C . ALA A 1 68 ? -5.483 -1.181 5.372 1.00 96.06 68 ALA A C 1
ATOM 530 O O . ALA A 1 68 ? -6.491 -0.940 6.032 1.00 96.06 68 ALA A O 1
ATOM 531 N N . ARG A 1 69 ? -4.544 -2.041 5.802 1.00 97.06 69 ARG A N 1
ATOM 532 C CA . ARG A 1 69 ? -4.674 -2.790 7.066 1.00 97.06 69 ARG A CA 1
ATOM 533 C C . ARG A 1 69 ? -4.814 -1.867 8.276 1.00 97.06 69 ARG A C 1
ATOM 535 O O . ARG A 1 69 ? -5.699 -2.074 9.100 1.00 97.06 69 ARG A O 1
ATOM 542 N N . ARG A 1 70 ? -3.986 -0.819 8.377 1.00 96.44 70 ARG A N 1
ATOM 543 C CA . ARG A 1 70 ? -4.102 0.155 9.480 1.00 96.44 70 ARG A CA 1
ATOM 544 C C . ARG A 1 70 ? -5.431 0.903 9.472 1.00 96.44 70 ARG A C 1
ATOM 546 O O . ARG A 1 70 ? -5.992 1.125 10.538 1.00 96.44 70 ARG A O 1
ATOM 553 N N . ASN A 1 71 ? -5.926 1.290 8.297 1.00 94.81 71 ASN A N 1
ATOM 554 C CA . ASN A 1 71 ? -7.209 1.973 8.172 1.00 94.81 71 ASN A CA 1
ATOM 555 C C . ASN A 1 71 ? -8.362 1.077 8.645 1.00 94.81 71 ASN A C 1
ATOM 557 O O . ASN A 1 71 ? -9.168 1.526 9.453 1.00 94.81 71 ASN A O 1
ATOM 561 N N . VAL A 1 72 ? -8.376 -0.201 8.251 1.00 94.44 72 VAL A N 1
ATOM 562 C CA . VAL A 1 72 ? -9.372 -1.176 8.726 1.00 94.44 72 VAL A CA 1
ATOM 563 C C . VAL A 1 72 ? -9.336 -1.313 10.250 1.00 94.44 72 VAL A C 1
ATOM 565 O O . VAL A 1 72 ? -10.378 -1.214 10.894 1.00 94.44 72 VAL A O 1
ATOM 568 N N . LEU A 1 73 ? -8.150 -1.471 10.847 1.00 95.56 73 LEU A N 1
ATOM 569 C CA . LEU A 1 73 ? -8.013 -1.570 12.307 1.00 95.56 73 LEU A CA 1
ATOM 570 C C . LEU A 1 73 ? -8.483 -0.297 13.026 1.00 95.56 73 LEU A C 1
ATOM 572 O O . LEU A 1 73 ? -9.148 -0.381 14.058 1.00 95.56 73 LEU A O 1
ATOM 576 N N . ALA A 1 74 ? -8.174 0.880 12.476 1.00 93.06 74 ALA A N 1
ATOM 577 C CA . ALA A 1 74 ? -8.626 2.153 13.028 1.00 93.06 74 ALA A CA 1
ATOM 578 C C . ALA A 1 74 ? -10.157 2.282 12.980 1.00 93.06 74 ALA A C 1
ATOM 580 O O . ALA A 1 74 ? -10.765 2.661 13.981 1.00 93.06 74 ALA A O 1
ATOM 581 N N . LEU A 1 75 ? -10.783 1.913 11.858 1.00 92.31 75 LEU A N 1
ATOM 582 C CA . LEU A 1 75 ? -12.241 1.902 11.722 1.00 92.31 75 LEU A CA 1
ATOM 583 C C . LEU A 1 75 ? -12.881 0.919 12.713 1.00 92.31 75 LEU A C 1
ATOM 585 O O . LEU A 1 75 ? -13.799 1.298 13.436 1.00 92.31 75 LEU A O 1
ATOM 589 N N . GLN A 1 76 ? -12.357 -0.305 12.836 1.00 93.31 76 GLN A N 1
ATOM 590 C CA . GLN A 1 76 ? -12.851 -1.287 13.811 1.00 93.31 76 GLN A CA 1
ATOM 591 C C . GLN A 1 76 ? -12.746 -0.785 15.260 1.00 93.31 76 GLN A C 1
ATOM 593 O O . GLN A 1 76 ? -13.662 -0.993 16.056 1.00 93.31 76 GLN A O 1
ATOM 598 N N . ALA A 1 77 ? -11.654 -0.105 15.619 1.00 92.50 77 ALA A N 1
ATOM 599 C CA . ALA A 1 77 ? -11.485 0.468 16.953 1.00 92.50 77 ALA A CA 1
ATOM 600 C C . ALA A 1 77 ? -12.496 1.591 17.241 1.00 92.50 77 ALA A C 1
ATOM 602 O O . ALA A 1 77 ? -12.995 1.689 18.363 1.00 92.50 77 ALA A O 1
ATOM 603 N N . GLN A 1 78 ? -12.833 2.406 16.235 1.00 88.88 78 GLN A N 1
ATOM 604 C CA . GLN A 1 78 ? -13.865 3.439 16.360 1.00 88.88 78 GLN A CA 1
ATOM 605 C C . GLN A 1 78 ? -15.255 2.827 16.561 1.00 88.88 78 GLN A C 1
ATOM 607 O O . GLN A 1 78 ? -15.967 3.259 17.465 1.00 88.88 78 GLN A O 1
ATOM 612 N N . MET A 1 79 ? -15.594 1.765 15.821 1.00 80.19 79 MET A N 1
ATOM 613 C CA . MET A 1 79 ? -16.880 1.066 15.979 1.00 80.19 79 MET A CA 1
ATOM 614 C C . MET A 1 79 ? -17.037 0.413 17.362 1.00 80.19 79 MET A C 1
ATOM 616 O O . MET A 1 79 ? -18.133 0.364 17.913 1.00 80.19 79 MET A O 1
ATOM 620 N N . LYS A 1 80 ? -15.936 -0.053 17.971 1.00 73.69 80 LYS A N 1
ATOM 621 C CA . LYS A 1 80 ? -15.933 -0.567 19.355 1.00 73.69 80 LYS A CA 1
ATOM 622 C C . LYS A 1 80 ? -16.117 0.540 20.399 1.00 73.69 80 LYS A C 1
ATOM 624 O O . LYS A 1 80 ? -16.627 0.274 21.482 1.00 73.69 80 LYS A O 1
ATOM 629 N N . LYS A 1 81 ? -15.702 1.775 20.094 1.00 61.75 81 LYS A N 1
ATOM 630 C CA . LYS A 1 81 ? -15.847 2.939 20.985 1.00 61.75 81 LYS A CA 1
ATOM 631 C C . LYS A 1 81 ? -17.235 3.578 20.888 1.00 61.75 81 LYS A C 1
ATOM 633 O O . LYS A 1 81 ? -17.721 4.100 21.883 1.00 61.75 81 LYS A O 1
ATOM 638 N N . SER A 1 82 ? -17.871 3.512 19.717 1.00 58.31 82 SER A N 1
ATOM 639 C CA . SER A 1 82 ? -19.222 4.033 19.472 1.00 58.31 82 SER A CA 1
ATOM 640 C C . SER A 1 82 ? -20.341 3.098 19.934 1.00 58.31 82 SER A C 1
ATOM 642 O O . SER A 1 82 ? -21.506 3.399 19.699 1.00 58.31 82 SER A O 1
ATOM 644 N N . ASN A 1 83 ? -20.007 1.983 20.590 1.00 50.69 83 ASN A N 1
ATOM 645 C CA . ASN A 1 83 ? -20.970 1.038 21.142 1.00 50.69 83 ASN A CA 1
ATOM 646 C C . ASN A 1 83 ? -20.919 1.009 22.688 1.00 50.69 83 ASN A C 1
ATOM 648 O O . ASN A 1 83 ? -20.670 -0.049 23.274 1.00 50.69 83 ASN A O 1
ATOM 652 N N . PRO A 1 84 ? -21.166 2.128 23.405 1.00 54.06 84 PRO A N 1
ATOM 653 C CA . PRO A 1 84 ? -2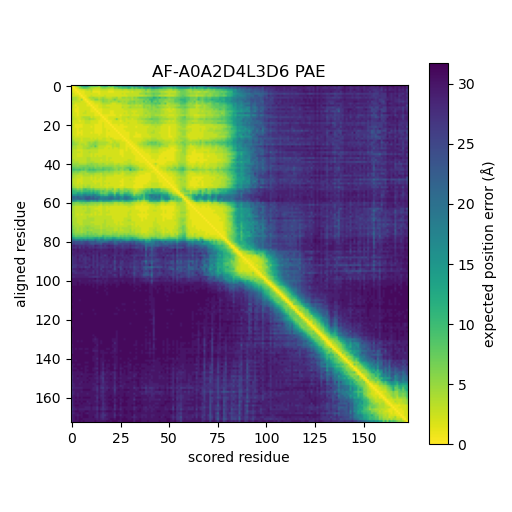1.715 2.038 24.750 1.00 54.06 84 PRO A CA 1
ATOM 654 C C . PRO A 1 84 ? -23.167 1.569 24.591 1.00 54.06 84 PRO A C 1
ATOM 656 O O . PRO A 1 84 ? -24.107 2.350 24.662 1.00 54.06 84 PRO A O 1
ATOM 659 N N . SER A 1 85 ? -23.352 0.298 24.230 1.00 52.94 85 SER A N 1
ATOM 660 C CA . SER A 1 85 ? -24.693 -0.243 24.060 1.00 52.94 85 SER A CA 1
ATOM 661 C C . SER A 1 85 ? -25.404 -0.208 25.418 1.00 52.94 85 SER A C 1
ATOM 663 O O . SER A 1 85 ? -24.788 -0.602 26.417 1.00 52.94 85 SER A O 1
ATOM 665 N N . PRO A 1 86 ? -26.692 0.181 25.471 1.00 60.53 86 PRO A N 1
ATOM 666 C CA . PRO A 1 86 ? -27.521 0.097 26.676 1.00 60.53 86 PRO A CA 1
ATOM 667 C C . PRO A 1 86 ? -27.544 -1.315 27.281 1.00 60.53 86 PRO A C 1
ATOM 669 O O . PRO A 1 86 ? -27.854 -1.465 28.456 1.00 60.53 86 PRO A O 1
ATOM 672 N N . VAL A 1 87 ? -27.137 -2.345 26.526 1.00 64.06 87 VAL A N 1
ATOM 673 C CA . VAL A 1 87 ? -26.915 -3.711 27.021 1.00 64.06 87 VAL A CA 1
ATOM 674 C C . VAL A 1 87 ? -25.819 -3.765 28.090 1.00 64.06 87 VAL A C 1
ATOM 676 O O . VAL A 1 87 ? -26.002 -4.448 29.086 1.00 64.06 87 VAL A O 1
ATOM 679 N N . ARG A 1 88 ? -24.705 -3.028 27.949 1.00 65.81 88 ARG A N 1
ATOM 680 C CA . ARG A 1 88 ? -23.616 -3.019 28.950 1.00 65.81 88 ARG A CA 1
ATOM 681 C C . ARG A 1 88 ? -24.057 -2.353 30.251 1.00 65.81 88 ARG A C 1
ATOM 683 O O . ARG A 1 88 ? -23.756 -2.851 31.332 1.00 65.81 88 ARG A O 1
ATOM 690 N N . GLU A 1 89 ? -24.745 -1.222 30.141 1.00 70.38 89 GLU A N 1
ATOM 691 C CA . GLU A 1 89 ? -25.263 -0.488 31.300 1.00 70.38 89 GLU A CA 1
ATOM 692 C C . GLU A 1 89 ? -26.416 -1.245 31.965 1.00 70.38 89 GLU A C 1
ATOM 694 O O . GLU A 1 89 ? -26.456 -1.330 33.190 1.00 70.38 89 GLU A O 1
ATOM 699 N N . SER A 1 90 ? -27.284 -1.891 31.180 1.00 71.38 90 SER A N 1
ATOM 700 C CA . SER A 1 90 ? -28.328 -2.790 31.679 1.00 71.38 90 SER A CA 1
ATOM 701 C C . SER A 1 90 ? -27.736 -4.002 32.399 1.00 71.38 90 SER A C 1
ATOM 703 O O . SER A 1 90 ? -28.178 -4.298 33.505 1.00 71.38 90 SER A O 1
ATOM 705 N N . LEU A 1 91 ? -26.681 -4.632 31.863 1.00 77.56 91 LEU A N 1
ATOM 706 C CA . LEU A 1 91 ? -25.998 -5.753 32.519 1.00 77.56 91 LEU A CA 1
ATOM 707 C C . LEU A 1 91 ? -25.363 -5.326 33.849 1.00 77.56 91 LEU A C 1
ATOM 709 O O . LEU A 1 91 ? -25.510 -6.015 34.854 1.00 77.56 91 LEU A O 1
ATOM 713 N N . LEU A 1 92 ? -24.691 -4.167 33.881 1.00 79.25 92 LEU A N 1
ATOM 714 C CA . LEU A 1 92 ? -24.139 -3.603 35.119 1.00 79.25 92 LEU A CA 1
ATOM 715 C C . LEU A 1 92 ? -25.243 -3.273 36.132 1.00 79.25 92 LEU A C 1
ATOM 717 O O . LEU A 1 92 ? -25.078 -3.531 37.324 1.00 79.25 92 LEU A O 1
ATOM 721 N N . CYS A 1 93 ? -26.380 -2.750 35.671 1.00 75.56 93 CYS A N 1
ATOM 722 C CA . CYS A 1 93 ? -27.527 -2.455 36.522 1.00 75.56 93 CYS A CA 1
ATOM 723 C C . CYS A 1 93 ? -28.144 -3.747 37.090 1.00 75.56 93 CYS A C 1
ATOM 725 O O . CYS A 1 93 ? -28.343 -3.852 38.302 1.00 75.56 93 CYS A O 1
ATOM 727 N N . GLN A 1 94 ? -28.338 -4.769 36.252 1.00 81.31 94 GLN A N 1
ATOM 728 C CA . GLN A 1 94 ? -28.806 -6.094 36.660 1.00 81.31 94 GLN A CA 1
ATOM 729 C C . GLN A 1 94 ? -27.854 -6.728 37.682 1.00 81.31 94 GLN A C 1
ATOM 731 O O . GLN A 1 94 ? -28.294 -7.098 38.767 1.00 81.31 94 GLN A O 1
ATOM 736 N N . LEU A 1 95 ? -26.545 -6.762 37.425 1.00 81.94 95 LEU A N 1
ATOM 737 C CA . LEU A 1 95 ? -25.552 -7.300 38.366 1.00 81.94 95 LEU A CA 1
ATOM 738 C C . LEU A 1 95 ? -25.524 -6.535 39.698 1.00 81.94 95 LEU A C 1
ATOM 740 O O . LEU A 1 95 ? -25.398 -7.145 40.759 1.00 81.94 95 LEU A O 1
ATOM 744 N N . SER A 1 96 ? -25.714 -5.213 39.670 1.00 78.19 96 SER A N 1
ATOM 745 C CA . SER A 1 96 ? -25.783 -4.402 40.893 1.00 78.19 96 SER A CA 1
ATOM 746 C C . SER A 1 96 ? -27.006 -4.725 41.761 1.00 78.19 96 SER A C 1
ATOM 748 O O . SER A 1 96 ? -26.948 -4.581 42.981 1.00 78.19 96 SER A O 1
ATOM 750 N N . SER A 1 97 ? -28.101 -5.194 41.153 1.00 73.56 97 SER A N 1
ATOM 751 C CA . SER A 1 97 ? -29.296 -5.638 41.878 1.00 73.56 97 SER A CA 1
ATOM 752 C C . SER A 1 97 ? -29.115 -7.017 42.530 1.00 73.56 97 SER A C 1
ATOM 754 O O . SER A 1 97 ? -29.583 -7.225 43.650 1.00 73.56 97 SER A O 1
ATOM 756 N N . TYR A 1 98 ? -28.338 -7.910 41.904 1.00 67.94 98 TYR A N 1
ATOM 757 C CA . TYR A 1 98 ? -27.945 -9.193 42.500 1.00 67.94 98 TYR A CA 1
ATOM 758 C C . TYR A 1 98 ? -26.925 -9.022 43.637 1.00 67.94 98 TYR A C 1
ATOM 760 O O . TYR A 1 98 ? -27.047 -9.652 44.679 1.00 67.94 98 TYR A O 1
ATOM 768 N N . ALA A 1 99 ? -25.976 -8.089 43.512 1.00 64.19 99 ALA A N 1
ATOM 769 C CA . ALA A 1 99 ? -25.029 -7.792 44.59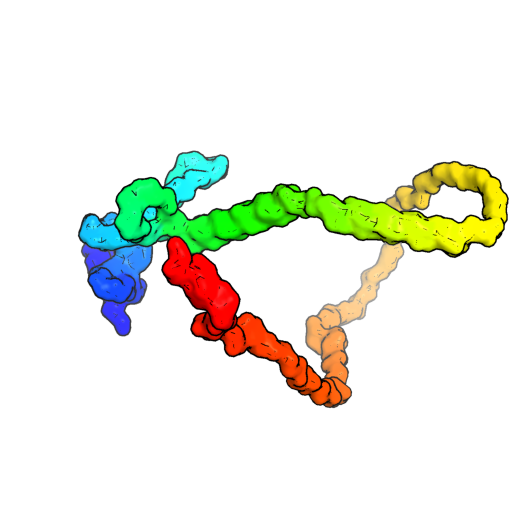3 1.00 64.19 99 ALA A CA 1
ATOM 770 C C . ALA A 1 99 ? -25.702 -7.226 45.864 1.00 64.19 99 ALA A C 1
ATOM 772 O O . ALA A 1 99 ? -25.136 -7.305 46.950 1.00 64.19 99 ALA A O 1
ATOM 773 N N . LYS A 1 100 ? -26.913 -6.659 45.748 1.00 58.66 100 LYS A N 1
ATOM 774 C CA . LYS A 1 100 ? -27.689 -6.126 46.882 1.00 58.66 100 LYS A CA 1
ATOM 775 C C . LYS A 1 100 ? -28.627 -7.146 47.530 1.00 58.66 100 LYS A C 1
ATOM 777 O O . LYS A 1 100 ? -29.149 -6.866 48.605 1.00 58.66 100 LYS A O 1
ATOM 782 N N . THR A 1 101 ? -28.863 -8.298 46.903 1.00 58.03 101 THR A N 1
ATOM 783 C CA . THR A 1 101 ? -29.789 -9.317 47.429 1.00 58.03 101 THR A CA 1
ATOM 784 C C . THR A 1 101 ? -29.139 -10.284 48.424 1.00 58.03 101 THR A C 1
ATOM 786 O O . THR A 1 101 ? -29.858 -10.984 49.125 1.00 58.03 101 THR A O 1
ATOM 789 N N . GLU A 1 102 ? -27.815 -10.224 48.600 1.00 52.59 102 GLU A N 1
ATOM 790 C CA . GLU A 1 102 ? -27.049 -11.011 49.588 1.00 52.59 102 GLU A CA 1
ATOM 791 C C . GLU A 1 102 ? -26.611 -10.182 50.820 1.00 52.59 102 GLU A C 1
ATOM 793 O O . GLU A 1 102 ? -25.692 -10.558 51.540 1.00 52.59 102 GLU A O 1
ATOM 798 N N . GLN A 1 103 ? -27.243 -9.033 51.091 1.00 47.25 103 GLN A N 1
ATOM 799 C CA . GLN A 1 103 ? -27.017 -8.263 52.328 1.00 47.25 103 GLN A CA 1
ATOM 800 C C . GLN A 1 103 ? -28.339 -7.908 53.009 1.00 47.25 103 GLN A C 1
ATOM 802 O O . GLN A 1 103 ? -28.665 -6.755 53.290 1.00 47.25 103 GLN A O 1
ATOM 807 N N . GLY A 1 104 ? -29.105 -8.950 53.320 1.00 45.38 104 GLY A N 1
ATOM 808 C CA . GLY A 1 104 ? -29.982 -8.911 54.476 1.00 45.38 104 GLY A CA 1
ATOM 809 C C . GLY A 1 104 ? -29.142 -9.025 55.749 1.00 45.38 104 GLY A C 1
ATOM 810 O O . GLY A 1 104 ? -28.680 -10.110 56.075 1.00 45.38 104 GLY A O 1
ATOM 811 N N . SER A 1 105 ? -29.042 -7.912 56.485 1.00 47.28 105 SER A N 1
ATOM 812 C CA . SER A 1 105 ? -28.591 -7.808 57.885 1.00 47.28 105 SER A CA 1
ATOM 813 C C . SER A 1 105 ? -27.075 -7.669 58.121 1.00 47.28 105 SER A C 1
ATOM 815 O O . SER A 1 105 ? -26.356 -8.657 58.181 1.00 47.28 105 SER A O 1
ATOM 817 N N . GLN A 1 106 ? -26.606 -6.432 58.343 1.00 41.25 106 GLN A N 1
ATOM 818 C CA . GLN A 1 106 ? -26.040 -5.940 59.621 1.00 41.25 106 GLN A CA 1
ATOM 819 C C . GLN A 1 106 ? -25.135 -4.700 59.417 1.00 41.25 106 GLN A C 1
ATOM 821 O O . GLN A 1 106 ? -24.153 -4.731 58.693 1.00 41.25 106 GLN A O 1
ATOM 826 N N . THR A 1 107 ? -25.531 -3.614 60.094 1.00 36.59 107 THR A N 1
ATOM 827 C CA . THR A 1 107 ? -24.718 -2.549 60.723 1.00 36.59 107 THR A CA 1
ATOM 828 C C . THR A 1 107 ? -23.591 -1.833 59.954 1.00 36.59 107 THR A C 1
ATOM 830 O O . THR A 1 107 ? -22.537 -2.389 59.696 1.00 36.59 107 THR A O 1
ATOM 833 N N . ALA A 1 108 ? -23.803 -0.521 59.792 1.00 45.84 108 ALA A N 1
ATOM 834 C CA . ALA A 1 108 ? -22.959 0.558 60.321 1.00 45.84 108 ALA A CA 1
ATOM 835 C C . ALA A 1 108 ? -21.488 0.726 59.836 1.00 45.84 108 ALA A C 1
ATOM 837 O O . ALA A 1 108 ? -20.609 -0.073 60.118 1.00 45.84 108 ALA A O 1
ATOM 838 N N . GLU A 1 109 ? -21.271 1.914 59.250 1.00 46.72 109 GLU A N 1
ATOM 839 C CA . GLU A 1 109 ? -20.141 2.857 59.390 1.00 46.72 109 GLU A CA 1
ATOM 840 C C . GLU A 1 109 ? -18.716 2.625 58.814 1.00 46.72 109 GLU A C 1
ATOM 842 O O . GLU A 1 109 ? -18.111 1.568 58.902 1.00 46.72 109 GLU A O 1
ATOM 847 N N . ASN A 1 110 ? -18.165 3.760 58.327 1.00 41.28 110 ASN A N 1
ATOM 848 C CA . ASN A 1 110 ? -16.745 4.166 58.258 1.00 41.28 110 ASN A CA 1
ATOM 849 C C . ASN A 1 110 ? -15.883 3.609 57.085 1.00 41.28 110 ASN A C 1
ATOM 851 O O . ASN A 1 110 ? -15.658 2.417 56.974 1.00 41.28 110 ASN A O 1
ATOM 855 N N . ASN A 1 111 ? -15.488 4.393 56.069 1.00 45.47 111 ASN A N 1
ATOM 856 C CA . ASN A 1 111 ? -14.448 5.445 55.982 1.00 45.47 111 ASN A CA 1
ATOM 857 C C . ASN A 1 111 ? -13.123 4.937 55.366 1.00 45.47 111 ASN A C 1
ATOM 859 O O . ASN A 1 111 ? -12.690 3.809 55.555 1.00 45.47 111 ASN A O 1
ATOM 863 N N . ARG A 1 112 ? -12.542 5.825 54.561 1.00 57.69 112 ARG A N 1
ATOM 864 C CA . ARG A 1 112 ? -11.337 5.742 53.728 1.00 57.69 112 ARG A CA 1
ATOM 865 C C . ARG A 1 112 ? -10.094 5.304 54.522 1.00 57.69 112 ARG A C 1
ATOM 867 O O . ARG A 1 112 ? -9.987 5.655 55.688 1.00 57.69 112 ARG A O 1
ATOM 874 N N . SER A 1 113 ? -9.083 4.734 53.858 1.00 45.03 113 SER A N 1
ATOM 875 C CA . SER A 1 113 ? -7.829 5.460 53.562 1.00 45.03 113 SER A CA 1
ATOM 876 C C . SER A 1 113 ? -6.726 4.562 52.985 1.00 45.03 113 SER A C 1
ATOM 878 O O . SER A 1 113 ? -6.607 3.382 53.289 1.00 45.03 113 SER A O 1
ATOM 880 N N . GLU A 1 114 ? -5.924 5.218 52.154 1.00 52.72 114 GLU A N 1
ATOM 881 C CA . GLU A 1 114 ? -4.679 4.829 51.506 1.00 52.72 114 GLU A CA 1
ATOM 882 C C . GLU A 1 114 ? -3.554 4.485 52.499 1.00 52.72 114 GLU A C 1
ATOM 884 O O . GLU A 1 114 ? -3.397 5.138 53.530 1.00 52.72 114 GLU A O 1
ATOM 889 N N . GLY A 1 115 ? -2.707 3.530 52.122 1.00 39.94 115 GLY A N 1
ATOM 890 C CA . GLY A 1 115 ? -1.424 3.212 52.754 1.00 39.94 115 GLY A CA 1
ATOM 891 C C . GLY A 1 115 ? -0.905 1.941 52.085 1.00 39.94 115 GLY A C 1
ATOM 892 O O . GLY A 1 115 ? -1.607 0.948 52.044 1.00 39.94 115 GLY A O 1
ATOM 893 N N . SER A 1 116 ? 0.252 1.894 51.443 1.00 48.38 116 SER A N 1
ATOM 894 C CA . SER A 1 116 ? 1.527 2.277 52.013 1.00 48.38 116 SER A CA 1
ATOM 895 C C . SER A 1 116 ? 2.543 2.407 50.878 1.00 48.38 116 SER A C 1
ATOM 897 O O . SER A 1 116 ? 2.656 1.526 50.027 1.00 48.38 116 SER A O 1
ATOM 899 N N . ARG A 1 117 ? 3.251 3.534 50.848 1.00 59.16 117 ARG A N 1
ATOM 900 C CA . ARG A 1 117 ? 4.409 3.775 49.986 1.00 59.16 117 ARG A CA 1
ATOM 901 C C . ARG A 1 117 ? 5.603 3.394 50.845 1.00 59.16 117 ARG A C 1
ATOM 903 O O . ARG A 1 117 ? 5.829 4.073 51.841 1.00 59.16 117 ARG A O 1
ATOM 910 N N . ILE A 1 118 ? 6.321 2.333 50.505 1.00 47.00 118 ILE A N 1
ATOM 911 C CA . ILE A 1 118 ? 7.601 2.027 51.147 1.00 47.00 118 ILE A CA 1
ATOM 912 C C . ILE A 1 118 ? 8.559 1.631 50.027 1.00 47.00 118 ILE A C 1
ATOM 914 O O . ILE A 1 118 ? 8.460 0.546 49.462 1.00 47.00 118 ILE A O 1
ATOM 918 N N . LEU A 1 119 ? 9.401 2.589 49.642 1.00 52.66 119 LEU A N 1
ATOM 919 C CA . LEU A 1 119 ? 10.684 2.322 49.012 1.00 52.66 119 LEU A CA 1
ATOM 920 C C . LEU A 1 119 ? 11.675 2.274 50.165 1.00 52.66 119 LEU A C 1
ATOM 922 O O . LEU A 1 119 ? 11.857 3.305 50.804 1.00 52.66 119 LEU A O 1
ATOM 926 N N . ASP A 1 120 ? 12.298 1.127 50.395 1.00 49.84 120 ASP A N 1
ATOM 927 C CA . ASP A 1 120 ? 13.568 1.069 51.105 1.00 49.84 120 ASP A CA 1
ATOM 928 C C . ASP A 1 120 ? 14.495 0.145 50.312 1.00 49.84 120 ASP A C 1
ATOM 930 O O . ASP A 1 120 ? 14.257 -1.050 50.133 1.00 49.84 120 ASP A O 1
ATOM 934 N N . GLU A 1 121 ? 15.467 0.829 49.723 1.00 54.47 121 GLU A N 1
ATOM 935 C CA . GLU A 1 121 ? 16.656 0.374 49.022 1.00 54.47 121 GLU A CA 1
ATOM 936 C C . GLU A 1 121 ? 17.613 -0.325 49.996 1.00 54.47 121 GLU A C 1
ATOM 938 O O . GLU A 1 121 ? 17.642 0.001 51.184 1.00 54.47 121 GLU A O 1
ATOM 943 N N . GLU A 1 122 ? 18.461 -1.180 49.418 1.00 41.62 122 GLU A N 1
ATOM 944 C CA . GLU A 1 122 ? 19.656 -1.799 50.005 1.00 41.62 122 GLU A CA 1
ATOM 945 C C . GLU A 1 122 ? 19.402 -3.103 50.794 1.00 41.62 122 GLU A C 1
ATOM 947 O O . GLU A 1 122 ? 18.862 -3.103 51.898 1.00 41.62 122 GLU A O 1
ATOM 952 N N . SER A 1 123 ? 19.924 -4.238 50.300 1.00 54.81 123 SER A N 1
ATOM 953 C CA . SER A 1 123 ? 21.168 -4.780 50.880 1.00 54.81 123 SER A CA 1
ATOM 954 C C . SER A 1 123 ? 21.407 -6.303 50.650 1.00 54.81 123 SER A C 1
ATOM 956 O O . SER A 1 123 ? 20.914 -7.131 51.408 1.00 54.81 123 SER A O 1
ATOM 958 N N . TRP A 1 124 ? 22.270 -6.625 49.668 1.00 40.09 124 TRP A N 1
ATOM 959 C CA . TRP A 1 124 ? 23.354 -7.645 4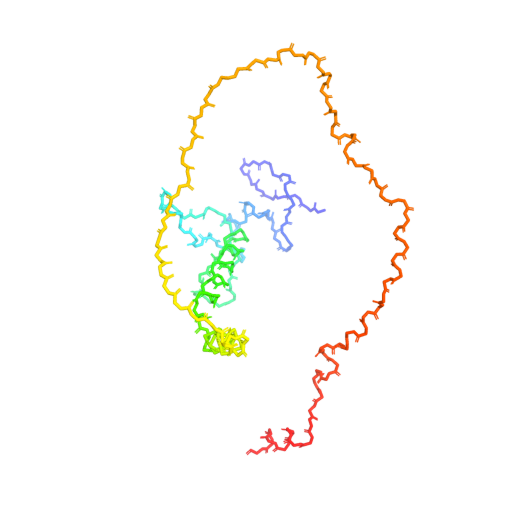9.686 1.00 40.09 124 TRP A CA 1
ATOM 960 C C . TRP A 1 124 ? 23.069 -9.105 49.286 1.00 40.09 124 TRP A C 1
ATOM 962 O O . TRP A 1 124 ? 22.099 -9.730 49.703 1.00 40.09 124 TRP A O 1
ATOM 972 N N . SER A 1 125 ? 24.025 -9.691 48.547 1.00 42.00 125 SER A N 1
ATOM 973 C CA . SER A 1 125 ? 24.014 -11.109 48.156 1.00 42.00 125 SER A CA 1
ATOM 974 C C . SER A 1 125 ? 24.696 -11.424 46.827 1.00 42.00 125 SER A C 1
ATOM 976 O O . SER A 1 125 ? 23.999 -11.875 45.929 1.00 42.00 125 SER A O 1
ATOM 978 N N . ASP A 1 126 ? 25.997 -11.167 46.660 1.00 50.97 126 ASP A N 1
ATOM 979 C CA . ASP A 1 126 ? 26.754 -11.722 45.527 1.00 50.97 126 ASP A CA 1
ATOM 980 C C . ASP A 1 126 ? 26.937 -13.229 45.760 1.00 50.97 126 ASP A C 1
ATOM 982 O O . ASP A 1 126 ? 27.792 -13.643 46.543 1.00 50.97 126 ASP A O 1
ATOM 986 N N . GLU A 1 127 ?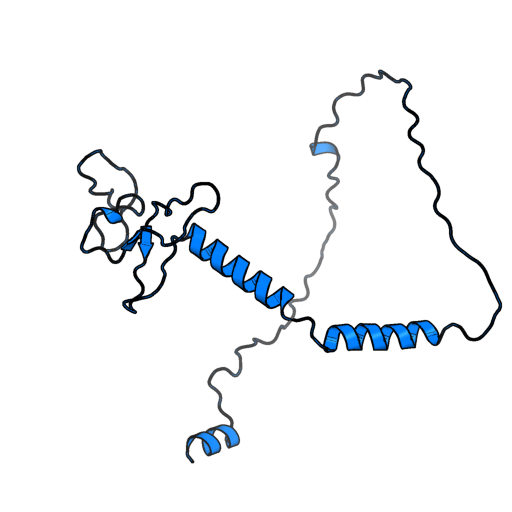 26.063 -14.035 45.160 1.00 43.44 127 GLU A N 1
ATOM 987 C CA . GLU A 1 127 ? 26.159 -15.490 45.177 1.00 43.44 127 GLU A CA 1
ATOM 988 C C . GLU A 1 127 ? 26.107 -15.979 43.727 1.00 43.44 127 GLU A C 1
ATOM 990 O O . GLU A 1 127 ? 25.077 -15.889 43.055 1.00 43.44 127 GLU A O 1
ATOM 995 N N . ASP A 1 128 ? 27.260 -16.443 43.236 1.00 52.81 128 ASP A N 1
ATOM 996 C CA . ASP A 1 128 ? 27.433 -17.114 41.950 1.00 52.81 128 ASP A CA 1
ATOM 997 C C . ASP A 1 128 ? 26.472 -18.312 41.852 1.00 52.81 128 ASP A C 1
ATOM 999 O O . ASP A 1 128 ? 26.783 -19.432 42.266 1.00 52.81 128 ASP A O 1
ATOM 1003 N N . GLN A 1 129 ? 25.293 -18.091 41.276 1.00 52.53 129 GLN A N 1
ATOM 1004 C CA . GLN A 1 129 ? 24.448 -19.160 40.770 1.00 52.53 129 GLN A CA 1
ATOM 1005 C C . GLN A 1 129 ? 24.410 -19.041 39.251 1.00 52.53 129 GLN A C 1
ATOM 1007 O O . GLN A 1 129 ? 23.977 -18.029 38.700 1.00 52.53 129 GLN A O 1
ATOM 1012 N N . GLU A 1 130 ? 24.937 -20.075 38.591 1.00 56.03 130 GLU A N 1
ATOM 1013 C CA . GLU A 1 130 ? 25.001 -20.204 37.138 1.00 56.03 130 GLU A CA 1
ATOM 1014 C C . GLU A 1 130 ? 23.707 -19.716 36.466 1.00 56.03 130 GLU A C 1
ATOM 1016 O O . GLU A 1 130 ? 22.614 -19.983 36.976 1.00 56.03 130 GLU A O 1
ATOM 1021 N N . PRO A 1 131 ? 23.789 -19.016 35.318 1.00 48.84 131 PRO A N 1
ATOM 1022 C CA . PRO A 1 131 ? 22.603 -18.511 34.647 1.00 48.84 131 PRO A CA 1
ATOM 1023 C C . PRO A 1 131 ? 21.680 -19.681 34.301 1.00 48.84 131 PRO A C 1
ATOM 1025 O O . PRO A 1 131 ? 21.984 -20.496 33.429 1.00 48.84 131 PRO A O 1
ATOM 1028 N N . LEU A 1 132 ? 20.539 -19.742 34.988 1.00 59.84 132 LEU A N 1
ATOM 1029 C CA . LEU A 1 132 ? 19.432 -20.636 34.675 1.00 59.84 132 LEU A CA 1
ATOM 1030 C C . LEU A 1 132 ? 19.060 -20.415 33.204 1.00 59.84 132 LEU A C 1
ATOM 1032 O O . LEU A 1 132 ? 18.517 -19.375 32.825 1.00 59.84 132 LEU A O 1
ATOM 1036 N N . THR A 1 133 ? 19.417 -21.369 32.348 1.00 65.12 133 THR A N 1
ATOM 1037 C CA . THR A 1 133 ? 19.099 -21.306 30.925 1.00 65.12 133 THR A CA 1
ATOM 1038 C C . THR A 1 133 ? 17.597 -21.524 30.731 1.00 65.12 133 THR A C 1
ATOM 1040 O O . THR A 1 133 ? 16.965 -22.287 31.462 1.00 65.12 133 THR A O 1
ATOM 1043 N N . VAL A 1 134 ? 17.013 -20.842 29.737 1.00 57.94 134 VAL A N 1
ATOM 1044 C CA . VAL A 1 134 ? 15.568 -20.854 29.407 1.00 57.94 134 VAL A CA 1
ATOM 1045 C C . VAL A 1 134 ? 14.975 -22.269 29.265 1.00 57.94 134 VAL A C 1
ATOM 1047 O O . VAL A 1 134 ? 13.771 -22.454 29.438 1.00 57.94 134 VAL A O 1
ATOM 1050 N N . ASP A 1 135 ? 15.808 -23.275 29.013 1.00 60.03 135 ASP A N 1
ATOM 1051 C CA . ASP A 1 135 ? 15.414 -24.679 28.897 1.00 60.03 135 ASP A CA 1
ATOM 1052 C C . ASP A 1 135 ? 14.961 -25.341 30.213 1.00 60.03 135 ASP A C 1
ATOM 1054 O O . ASP A 1 135 ? 14.298 -26.373 30.167 1.00 60.03 135 ASP A O 1
ATOM 1058 N N . GLN A 1 136 ? 15.257 -24.779 31.392 1.00 60.84 136 GLN A N 1
ATOM 1059 C CA . GLN A 1 136 ? 14.970 -25.456 32.671 1.00 60.84 136 GLN A CA 1
ATOM 1060 C C . GLN A 1 136 ? 13.587 -25.145 33.272 1.00 60.84 136 GLN A C 1
ATOM 1062 O O . GLN A 1 136 ? 13.193 -25.762 34.261 1.00 60.84 136 GLN A O 1
ATOM 1067 N N . THR A 1 137 ? 12.818 -24.215 32.695 1.00 62.06 137 THR A N 1
ATOM 1068 C CA . THR A 1 137 ? 11.495 -23.825 33.230 1.00 62.06 137 THR A CA 1
ATOM 1069 C C . THR A 1 137 ? 10.333 -24.614 32.619 1.00 62.06 137 THR A C 1
ATOM 1071 O O . THR A 1 137 ? 9.240 -24.638 33.182 1.00 62.06 137 THR A O 1
ATOM 1074 N N . TRP A 1 138 ? 10.543 -25.322 31.509 1.00 59.56 138 TRP A N 1
ATOM 1075 C CA . TRP A 1 138 ? 9.471 -26.053 30.836 1.00 59.56 138 TRP A CA 1
ATOM 1076 C C . TRP A 1 138 ? 9.486 -27.531 31.222 1.00 59.56 138 TRP A C 1
ATOM 1078 O O . TRP A 1 138 ? 9.993 -28.381 30.494 1.00 59.56 138 TRP A O 1
ATOM 1088 N N . ARG A 1 139 ? 8.873 -27.866 32.365 1.00 65.81 139 ARG A N 1
ATOM 1089 C CA . ARG A 1 139 ? 8.332 -29.221 32.538 1.00 65.81 139 ARG A CA 1
ATOM 1090 C C . ARG A 1 139 ? 7.087 -29.321 31.667 1.00 65.81 139 ARG A C 1
ATOM 1092 O O . ARG A 1 139 ? 6.005 -28.923 32.084 1.00 65.81 139 ARG A O 1
ATOM 1099 N N . GLY A 1 140 ? 7.274 -29.792 30.437 1.00 59.69 140 GLY A N 1
ATOM 1100 C CA . GLY A 1 140 ? 6.167 -30.283 29.628 1.00 59.69 140 GLY A CA 1
ATOM 1101 C C . GLY A 1 140 ? 5.408 -31.330 30.437 1.00 59.69 140 GLY A C 1
ATOM 1102 O O . GLY A 1 140 ? 6.024 -32.232 31.002 1.00 59.69 140 GLY A O 1
ATOM 1103 N N . ASP A 1 141 ? 4.100 -31.148 30.546 1.00 57.53 141 ASP A N 1
ATOM 1104 C CA . ASP A 1 141 ? 3.202 -32.128 31.141 1.00 57.53 141 ASP A CA 1
ATOM 1105 C C . ASP A 1 141 ? 3.083 -33.304 30.151 1.00 57.53 141 ASP A C 1
ATOM 1107 O O . ASP A 1 141 ? 2.670 -33.071 29.011 1.00 57.53 141 ASP A O 1
ATOM 1111 N N . PRO A 1 142 ? 3.524 -34.530 30.490 1.00 62.09 142 PRO A N 1
ATOM 1112 C CA . PRO A 1 142 ? 3.600 -35.623 29.524 1.00 62.09 142 PRO A CA 1
ATOM 1113 C C . PRO A 1 142 ? 2.283 -36.392 29.331 1.00 62.09 142 PRO A C 1
ATOM 1115 O O . PRO A 1 142 ? 2.323 -37.435 28.691 1.00 62.09 142 PRO A O 1
ATOM 1118 N N . ASP A 1 143 ? 1.143 -35.919 29.852 1.00 66.25 143 ASP A N 1
ATOM 1119 C CA . ASP A 1 143 ? -0.099 -36.714 29.833 1.00 66.25 143 ASP A CA 1
ATOM 1120 C C . ASP A 1 143 ? -1.378 -35.890 29.577 1.00 66.25 143 ASP A C 1
ATOM 1122 O O . ASP A 1 143 ? -2.412 -36.057 30.225 1.00 66.25 143 ASP A O 1
ATOM 1126 N N . SER A 1 144 ? -1.327 -34.958 28.619 1.00 62.75 144 SER A N 1
ATOM 1127 C CA . SER A 1 144 ? -2.529 -34.245 28.162 1.00 62.75 144 SER A CA 1
ATOM 1128 C C . SER A 1 144 ? -3.213 -34.996 27.013 1.00 62.75 144 SER A C 1
ATOM 1130 O O . SER A 1 144 ? -3.238 -34.538 25.872 1.00 62.75 144 SER A O 1
ATOM 1132 N N . GLU A 1 145 ? -3.792 -36.156 27.324 1.00 66.38 145 GLU A N 1
ATOM 1133 C CA . GLU A 1 145 ? -4.731 -36.881 26.455 1.00 66.38 145 GLU A CA 1
ATOM 1134 C C . GLU A 1 145 ? -6.092 -36.155 26.465 1.00 66.38 145 GLU A C 1
ATOM 1136 O O . GLU A 1 145 ? -7.094 -36.626 27.005 1.00 66.38 145 GLU A O 1
ATOM 1141 N N . ALA A 1 146 ? -6.125 -34.930 25.939 1.00 67.69 146 ALA A N 1
ATOM 1142 C CA . ALA A 1 146 ? -7.365 -34.192 25.754 1.00 67.69 146 ALA A CA 1
ATOM 1143 C C . ALA A 1 146 ? -8.035 -34.668 24.458 1.00 67.69 146 ALA A C 1
ATOM 1145 O O . ALA A 1 146 ? -7.809 -34.092 23.389 1.00 67.69 146 ALA A O 1
ATOM 1146 N N . ASP A 1 147 ? -8.872 -35.706 24.560 1.00 64.69 147 ASP A N 1
ATOM 1147 C CA . ASP A 1 147 ? -9.879 -36.022 23.543 1.00 64.69 147 ASP A CA 1
ATOM 1148 C C . ASP A 1 147 ? -10.723 -34.764 23.314 1.00 64.69 147 ASP A C 1
ATOM 1150 O O . ASP A 1 147 ? -11.597 -34.383 24.100 1.00 64.69 147 ASP A O 1
ATOM 1154 N N . SER A 1 148 ? -10.373 -34.047 22.253 1.00 66.44 148 SER A N 1
ATOM 1155 C CA . SER A 1 148 ? -11.025 -32.813 21.866 1.00 66.44 148 SER A CA 1
ATOM 1156 C C . SER A 1 148 ? -12.395 -33.199 21.343 1.00 66.44 148 SER A C 1
ATOM 1158 O O . SER A 1 148 ? -12.504 -33.797 20.276 1.00 66.44 148 SER A O 1
ATOM 1160 N N . ILE A 1 149 ? -13.437 -32.891 22.110 1.00 67.44 149 ILE A N 1
ATOM 1161 C CA . ILE A 1 149 ? -14.804 -33.011 21.625 1.00 67.44 149 ILE A CA 1
ATOM 1162 C C . ILE A 1 149 ? -14.927 -32.150 20.364 1.00 67.44 149 ILE A C 1
ATOM 1164 O O . ILE A 1 149 ? -14.720 -30.935 20.415 1.00 67.44 149 ILE A O 1
ATOM 1168 N N . ASP A 1 150 ? -15.179 -32.795 19.223 1.00 68.88 150 ASP A N 1
ATOM 1169 C CA . ASP A 1 150 ? -15.512 -32.103 17.984 1.00 68.88 150 ASP A CA 1
ATOM 1170 C C . ASP A 1 150 ? -16.808 -31.354 18.268 1.00 68.88 150 ASP A C 1
ATOM 1172 O O . ASP A 1 150 ? -17.870 -31.939 18.485 1.00 68.88 150 ASP A O 1
ATOM 1176 N N . SER A 1 151 ? -16.680 -30.047 18.465 1.00 69.06 151 SER A N 1
ATOM 1177 C CA . SER A 1 151 ? -17.828 -29.202 18.713 1.00 69.06 151 SER A CA 1
ATOM 1178 C C . SER A 1 151 ? -18.575 -29.174 17.392 1.00 69.06 151 SER A C 1
ATOM 1180 O O . SER A 1 151 ? -18.116 -28.503 16.467 1.00 69.06 151 SER A O 1
ATOM 1182 N N . ASP A 1 152 ? -19.684 -29.920 17.311 1.00 66.12 152 ASP A N 1
ATOM 1183 C CA . ASP A 1 152 ? -20.691 -29.878 16.244 1.00 66.12 152 ASP A CA 1
ATOM 1184 C C . ASP A 1 152 ? -21.289 -28.459 16.170 1.00 66.12 152 ASP A C 1
ATOM 1186 O O . ASP A 1 152 ? -22.452 -28.195 16.490 1.00 66.12 152 ASP A O 1
ATOM 1190 N N . GLN A 1 153 ? -20.454 -27.489 15.814 1.00 70.12 153 GLN A N 1
ATOM 1191 C CA . GLN A 1 153 ? -20.822 -26.109 15.614 1.00 70.12 153 GLN A CA 1
ATOM 1192 C C . GLN A 1 153 ? -21.479 -26.062 14.247 1.00 70.12 153 GLN A C 1
ATOM 1194 O O . GLN A 1 153 ? -20.833 -25.910 13.215 1.00 70.12 153 GLN A O 1
ATOM 1199 N N . GLU A 1 154 ? -22.784 -26.289 14.286 1.00 71.94 154 GLU A N 1
ATOM 1200 C CA . GLU A 1 154 ? -23.694 -26.254 13.160 1.00 71.94 154 GLU A CA 1
ATOM 1201 C C . GLU A 1 154 ? -23.327 -25.115 12.192 1.00 71.94 154 GLU A C 1
ATOM 1203 O O . GLU A 1 154 ? -23.282 -23.952 12.600 1.00 71.94 154 GLU A O 1
ATOM 1208 N N . ASP A 1 155 ? -23.013 -25.462 10.934 1.00 81.06 155 ASP A N 1
ATOM 1209 C CA . ASP A 1 155 ? -22.495 -24.517 9.939 1.00 81.06 155 ASP A CA 1
ATOM 1210 C C . ASP A 1 155 ? -23.410 -23.281 9.860 1.00 81.06 155 ASP A C 1
ATOM 1212 O O . ASP A 1 155 ? -24.573 -23.408 9.455 1.00 81.06 155 ASP A O 1
ATOM 1216 N N . PRO A 1 156 ? -22.912 -22.078 10.211 1.00 79.50 156 PRO A N 1
ATOM 1217 C CA . PRO A 1 156 ? -23.693 -20.848 10.153 1.00 79.50 156 PRO A CA 1
ATOM 1218 C C . PRO A 1 156 ? -24.308 -20.575 8.773 1.00 79.50 156 PRO A C 1
ATOM 1220 O O . PRO A 1 156 ? -25.278 -19.821 8.671 1.00 79.50 156 PRO A O 1
ATOM 1223 N N . LEU A 1 157 ? -23.761 -21.173 7.710 1.00 80.50 157 LEU A N 1
ATOM 1224 C CA . LEU A 1 157 ? -24.229 -21.028 6.334 1.00 80.50 157 LEU A CA 1
ATOM 1225 C C . LEU A 1 157 ? -25.172 -22.138 5.858 1.00 80.50 157 LEU A C 1
ATOM 1227 O O . LEU A 1 157 ? -25.599 -22.085 4.704 1.00 80.50 157 LEU A O 1
ATOM 1231 N N . LYS A 1 158 ? -25.579 -23.097 6.697 1.00 83.81 158 LYS A N 1
ATOM 1232 C CA . LYS A 1 158 ? -26.409 -24.236 6.249 1.00 83.81 158 LYS A CA 1
ATOM 1233 C C . LYS A 1 158 ? -27.752 -23.859 5.597 1.00 83.81 158 LYS A C 1
ATOM 1235 O O . LYS A 1 158 ? -28.338 -24.672 4.891 1.00 83.81 158 LYS A O 1
ATOM 1240 N N . HIS A 1 159 ? -28.244 -22.639 5.822 1.00 82.94 159 HIS A N 1
ATOM 1241 C CA . HIS A 1 159 ? -29.475 -22.113 5.216 1.00 82.94 159 HIS A CA 1
ATOM 1242 C C . HIS A 1 159 ? -29.219 -21.011 4.172 1.00 82.94 159 HIS A C 1
ATOM 1244 O O . HIS A 1 159 ? -30.153 -20.339 3.736 1.00 82.94 159 HIS A O 1
ATOM 1250 N N . ALA A 1 160 ? -27.968 -20.784 3.760 1.00 84.38 160 ALA A N 1
ATOM 1251 C CA . ALA A 1 160 ? -27.649 -19.773 2.760 1.00 84.38 160 ALA A CA 1
ATOM 1252 C C . ALA A 1 160 ? -28.324 -20.107 1.418 1.00 84.38 160 ALA A C 1
ATOM 1254 O O . ALA A 1 160 ? -28.094 -21.161 0.831 1.00 84.38 160 ALA A O 1
ATOM 1255 N N . GLY A 1 161 ? -29.167 -19.194 0.930 1.00 81.75 161 GLY A N 1
ATOM 1256 C CA . GLY A 1 161 ? -29.906 -19.364 -0.325 1.00 81.75 161 GLY A CA 1
ATOM 1257 C C . GLY A 1 161 ? -31.178 -20.211 -0.220 1.00 81.75 161 GLY A C 1
ATOM 1258 O O . GLY A 1 161 ? -31.844 -20.409 -1.235 1.00 81.75 161 GLY A O 1
ATOM 1259 N N . VAL A 1 162 ? -31.545 -20.678 0.978 1.00 89.38 162 VAL A N 1
ATOM 1260 C CA . VAL A 1 162 ? -32.846 -21.307 1.234 1.00 89.38 162 VAL A CA 1
ATOM 1261 C C . VAL A 1 162 ? -33.812 -20.213 1.672 1.00 89.38 162 VAL A C 1
ATOM 1263 O O . VAL A 1 162 ? -33.677 -19.677 2.765 1.00 89.38 162 VAL A O 1
ATOM 1266 N N . TYR A 1 163 ? -34.768 -19.874 0.810 1.00 84.44 163 TYR A N 1
ATOM 1267 C CA . TYR A 1 163 ? -35.839 -18.936 1.141 1.00 84.44 163 TYR A CA 1
ATOM 1268 C C . TYR A 1 163 ? -37.076 -19.699 1.597 1.00 84.44 163 TYR A C 1
ATOM 1270 O O . TYR A 1 163 ? -37.459 -20.696 0.974 1.00 84.44 163 TYR A O 1
ATOM 1278 N N . THR A 1 164 ? -37.720 -19.228 2.661 1.00 87.69 164 THR A N 1
ATOM 1279 C CA . THR A 1 164 ? -38.998 -19.794 3.097 1.00 87.69 164 THR A CA 1
ATOM 1280 C C . THR A 1 164 ? -40.138 -19.346 2.176 1.00 87.69 164 THR A C 1
ATOM 1282 O O . THR A 1 164 ? -40.032 -18.357 1.445 1.00 87.69 164 THR A O 1
ATOM 1285 N N . ALA A 1 165 ? -41.257 -20.078 2.184 1.00 85.06 165 ALA A N 1
ATOM 1286 C CA . ALA A 1 165 ? -42.414 -19.751 1.347 1.00 85.06 165 ALA A CA 1
ATOM 1287 C C . ALA A 1 165 ? -42.963 -18.344 1.649 1.00 85.06 165 ALA A C 1
ATOM 1289 O O . ALA A 1 165 ? -43.416 -17.639 0.745 1.00 85.06 165 ALA A O 1
ATOM 1290 N N . GLU A 1 166 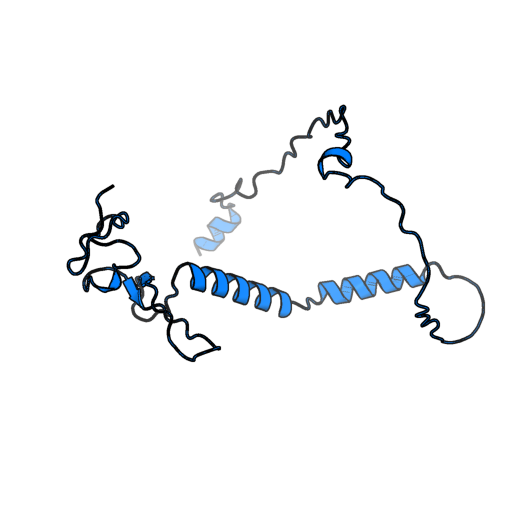? -42.872 -17.917 2.909 1.00 83.94 166 GLU A N 1
ATOM 1291 C CA . GLU A 1 166 ? -43.264 -16.582 3.355 1.00 83.94 166 GLU A CA 1
ATOM 1292 C C . GLU A 1 166 ? -42.322 -15.502 2.800 1.00 83.94 166 GLU A C 1
ATOM 1294 O O . GLU A 1 166 ? -42.783 -14.450 2.353 1.00 83.94 166 GLU A O 1
ATOM 1299 N N . GLU A 1 167 ? -41.013 -15.769 2.780 1.00 88.31 167 GLU A N 1
ATOM 1300 C CA . GLU A 1 167 ? -40.005 -14.852 2.235 1.00 88.31 167 GLU A CA 1
ATOM 1301 C C . GLU A 1 167 ? -40.147 -14.686 0.717 1.00 88.31 167 GLU A C 1
ATOM 1303 O O . GLU A 1 167 ? -40.110 -13.561 0.214 1.00 88.31 167 GLU A O 1
ATOM 1308 N N . VAL A 1 168 ? -40.384 -15.780 -0.017 1.00 89.38 168 VAL A N 1
ATOM 1309 C CA . VAL A 1 168 ? -40.615 -15.739 -1.473 1.00 89.38 168 VAL A CA 1
ATOM 1310 C C . VAL A 1 168 ? -41.867 -14.924 -1.807 1.00 89.38 168 VAL A C 1
ATOM 1312 O O . VAL A 1 168 ? -41.838 -14.091 -2.716 1.00 89.38 168 VAL A O 1
ATOM 1315 N N . ALA A 1 169 ? -42.951 -15.103 -1.045 1.00 88.44 169 ALA A N 1
ATOM 1316 C CA . ALA A 1 169 ? -44.190 -14.353 -1.247 1.00 88.44 169 ALA A CA 1
ATOM 1317 C C . ALA A 1 169 ? -44.002 -12.836 -1.056 1.00 88.44 169 ALA A C 1
ATOM 1319 O O . ALA A 1 169 ? -44.663 -12.044 -1.729 1.00 88.44 169 ALA A O 1
ATOM 1320 N N . LEU A 1 170 ? -43.080 -12.421 -0.178 1.00 81.81 170 LEU A N 1
ATOM 1321 C CA . LEU A 1 170 ? -42.769 -11.009 0.059 1.00 81.81 170 LEU A CA 1
ATOM 1322 C C . LEU A 1 170 ? -41.978 -10.359 -1.082 1.00 81.81 170 LEU A C 1
ATOM 1324 O O . LEU A 1 170 ? -42.109 -9.154 -1.287 1.00 81.81 170 LEU A O 1
ATOM 1328 N N . ILE A 1 171 ? -41.155 -11.132 -1.793 1.00 83.81 171 ILE A N 1
ATOM 1329 C CA . ILE A 1 171 ? -40.324 -10.648 -2.906 1.00 83.81 171 ILE A CA 1
ATOM 1330 C C . ILE A 1 171 ? -41.162 -10.464 -4.181 1.00 83.81 171 ILE A C 1
ATOM 1332 O O . ILE A 1 171 ? -40.839 -9.624 -5.017 1.00 83.81 171 ILE A O 1
ATOM 1336 N N . MET A 1 172 ? -42.243 -11.234 -4.334 1.00 81.31 172 MET A N 1
ATOM 1337 C CA . MET A 1 172 ? -43.098 -11.220 -5.528 1.00 81.31 172 MET A CA 1
ATOM 1338 C C . MET A 1 172 ? -44.224 -10.167 -5.510 1.00 81.31 172 MET A C 1
ATOM 1340 O O . MET A 1 172 ? -44.994 -10.112 -6.470 1.00 81.31 172 MET A O 1
ATOM 1344 N N . ARG A 1 173 ? -44.349 -9.361 -4.449 1.00 60.94 173 ARG A N 1
ATOM 1345 C CA . ARG A 1 173 ? -45.376 -8.308 -4.316 1.00 60.94 173 ARG A CA 1
ATOM 1346 C C . ARG A 1 173 ? -44.849 -6.933 -4.724 1.00 60.94 173 ARG A C 1
ATOM 1348 O O . ARG A 1 173 ? -45.675 -6.128 -5.203 1.00 60.94 173 ARG A O 1
#

Foldseek 3Di:
DDFAPDDPDGGRADDDPPGRHDQLCQCVDPPAQWDFQPDQDPVPRDGHRGIFGNDPDHDDRTHDPVVVVVVVVVVVVVVVVVPPPVVVVVVVVVVVVVVVVPDDDDDDDDDDDDDDDDDDDDDDDPDDDPPPDPVPPDPDDPDPPPPDPPPPPPPPCPCPPPDDPVRVVVVVD

Nearest PDB structures (foldseek):
  5jj1-assembly1_D  TM=1.459E-01  e=6.622E+00  Lederbergvirus P22